Protein AF-A0A1Q7EZU1-F1 (afdb_monomer_lite)

Secondary structure (DSSP, 8-state):
-HHHHHTT--GGG---EEETTT--SS--HHHHHHHHTS---EEE---HHHHHHHHHHT--HHHHTTTSHHHHHHHHHHHHHHS-----------PPPPPPP------

Sequence (107 aa):
MEIAEKLGYGDEKLQLVANRNDSSGGIKASDVEASLGRKIPHTIVSDGRTLVLAVNRGVPFVISHRESQVAKDIFTLAQRLTAGAPEAAATGAKAPARPSGMRLFAR

pLDDT: mean 80.86, std 20.15, range [35.06, 97.75]

Structure (mmCIF, N/CA/C/O backbone):
data_AF-A0A1Q7EZU1-F1
#
_entry.id   AF-A0A1Q7EZU1-F1
#
loop_
_atom_site.group_PDB
_atom_site.id
_atom_site.type_symbol
_atom_site.label_atom_id
_atom_site.label_alt_id
_atom_site.label_comp_id
_atom_site.label_asym_id
_atom_site.label_entity_id
_atom_site.label_seq_id
_atom_site.pdbx_PDB_ins_code
_atom_site.Cartn_x
_atom_site.Cartn_y
_atom_site.Cartn_z
_atom_site.occupancy
_atom_site.B_iso_or_equiv
_atom_site.auth_seq_id
_atom_site.auth_comp_id
_atom_site.auth_asym_id
_atom_site.auth_atom_id
_atom_site.pdbx_PDB_model_num
ATOM 1 N N . MET A 1 1 ? -15.089 8.648 8.552 1.00 78.06 1 MET A N 1
ATOM 2 C CA . MET A 1 1 ? -15.797 7.799 7.566 1.00 78.06 1 MET A CA 1
ATOM 3 C C . MET A 1 1 ? -17.310 8.005 7.663 1.00 78.06 1 MET A C 1
ATOM 5 O O . MET A 1 1 ? -18.079 7.087 7.421 1.00 78.06 1 MET A O 1
ATOM 9 N N . GLU A 1 2 ? -17.750 9.239 7.924 1.00 82.19 2 GLU A N 1
ATOM 10 C CA . GLU A 1 2 ? -19.146 9.550 8.260 1.00 82.19 2 GLU A CA 1
ATOM 11 C C . GLU A 1 2 ? -20.142 9.111 7.175 1.00 82.19 2 GLU A C 1
ATOM 13 O O . GLU A 1 2 ? -21.205 8.583 7.477 1.00 82.19 2 GLU A O 1
ATOM 18 N N . ILE A 1 3 ? -19.786 9.274 5.897 1.00 89.00 3 ILE A N 1
ATOM 19 C CA . ILE A 1 3 ? -20.635 8.826 4.786 1.00 89.00 3 ILE A CA 1
ATOM 20 C C . ILE A 1 3 ? -20.739 7.296 4.757 1.00 89.00 3 ILE A C 1
ATOM 22 O O . ILE A 1 3 ? -21.827 6.768 4.567 1.00 89.00 3 ILE A O 1
ATOM 26 N N . ALA A 1 4 ? -19.636 6.575 4.966 1.00 87.81 4 ALA A N 1
ATOM 27 C CA . ALA A 1 4 ? -19.652 5.114 4.961 1.00 87.81 4 ALA A CA 1
ATOM 28 C C . ALA A 1 4 ? -20.468 4.559 6.145 1.00 87.81 4 ALA A C 1
ATOM 30 O O . ALA A 1 4 ? -21.260 3.639 5.960 1.00 87.81 4 ALA A O 1
ATOM 31 N N . GLU A 1 5 ? -20.364 5.195 7.314 1.00 85.12 5 GLU A N 1
ATOM 32 C CA . GLU A 1 5 ? -21.180 4.895 8.498 1.00 85.12 5 GLU A CA 1
ATOM 33 C C . GLU A 1 5 ? -22.672 5.162 8.224 1.00 85.12 5 GLU A C 1
ATOM 35 O O . GLU A 1 5 ? -23.517 4.309 8.493 1.00 85.12 5 GLU A O 1
ATOM 40 N N . LYS A 1 6 ? -23.008 6.297 7.591 1.00 90.69 6 LYS A N 1
ATOM 41 C CA . LYS A 1 6 ? -24.381 6.626 7.157 1.00 90.69 6 LYS A CA 1
ATOM 42 C C . LYS A 1 6 ? -24.942 5.643 6.129 1.00 90.69 6 LYS A C 1
ATOM 44 O O . LYS A 1 6 ? -26.149 5.426 6.093 1.00 90.69 6 LYS A O 1
ATOM 49 N N . LEU A 1 7 ? -24.082 5.052 5.303 1.00 93.81 7 LEU A N 1
ATOM 50 C CA . LEU A 1 7 ? -24.440 4.005 4.344 1.00 93.81 7 LEU A CA 1
ATOM 51 C C . LEU A 1 7 ? -24.508 2.603 4.982 1.00 93.81 7 LEU A C 1
ATOM 53 O O . LEU A 1 7 ? -24.766 1.631 4.276 1.00 93.81 7 LEU A O 1
ATOM 57 N N . GLY A 1 8 ? -24.297 2.482 6.297 1.00 90.31 8 GLY A N 1
ATOM 58 C CA . GLY A 1 8 ? -24.393 1.216 7.025 1.00 90.31 8 GLY A CA 1
ATOM 59 C C . GLY A 1 8 ? -23.187 0.289 6.843 1.00 90.31 8 GLY A C 1
ATOM 60 O O . GLY A 1 8 ? -23.300 -0.916 7.077 1.00 90.31 8 GLY A O 1
ATOM 61 N N . TYR A 1 9 ? -22.035 0.814 6.415 1.00 90.38 9 TYR A N 1
ATOM 62 C CA . TYR A 1 9 ? -20.785 0.057 6.417 1.00 90.38 9 TYR A CA 1
ATOM 63 C C . TYR A 1 9 ? -20.155 0.126 7.807 1.00 90.38 9 TYR A C 1
ATOM 65 O O . TYR A 1 9 ? -19.667 1.179 8.217 1.00 90.38 9 TYR A O 1
ATOM 73 N N . GLY A 1 10 ? -20.182 -0.998 8.523 1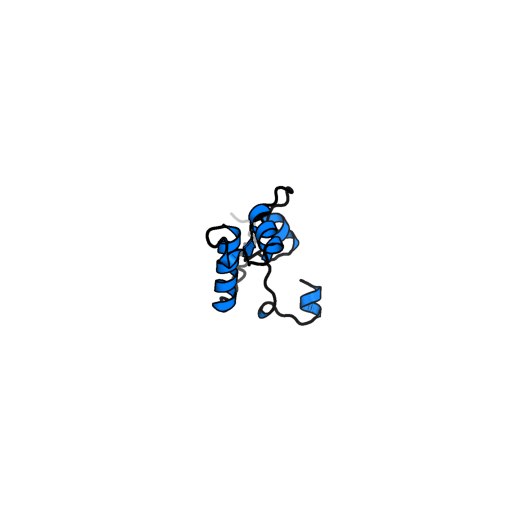.00 83.88 10 GLY A N 1
ATOM 74 C CA . GLY A 1 10 ? -19.466 -1.143 9.782 1.00 83.88 10 GLY A CA 1
ATOM 75 C C . GLY A 1 10 ? -17.952 -1.243 9.579 1.00 83.88 10 GLY A C 1
ATOM 76 O O . GLY A 1 10 ? -17.454 -1.421 8.460 1.00 83.88 10 GLY A O 1
ATOM 77 N N . ASP A 1 11 ? -17.213 -1.116 10.680 1.00 81.75 11 ASP A N 1
ATOM 78 C CA . ASP A 1 11 ? -15.746 -1.131 10.688 1.00 81.75 11 ASP A CA 1
ATOM 79 C C . ASP A 1 11 ? -15.166 -2.462 10.173 1.00 81.75 11 ASP A C 1
ATOM 81 O O . ASP A 1 11 ? -14.045 -2.501 9.674 1.00 81.75 11 ASP A O 1
ATOM 85 N N . GLU A 1 12 ? -15.941 -3.547 10.203 1.00 84.25 12 GLU A N 1
ATOM 86 C CA . GLU A 1 12 ? -15.566 -4.846 9.644 1.00 84.25 12 GLU A CA 1
ATOM 87 C C . GLU A 1 12 ? -15.482 -4.853 8.110 1.00 84.25 12 GLU A C 1
ATOM 89 O O . GLU A 1 12 ? -14.842 -5.728 7.528 1.00 84.25 12 GLU A O 1
ATOM 94 N N . LYS A 1 13 ? -16.113 -3.879 7.442 1.00 86.88 13 LYS A N 1
ATOM 95 C CA . LYS A 1 13 ? -16.121 -3.750 5.975 1.00 86.88 13 LYS A CA 1
ATOM 96 C C . LYS A 1 13 ? -15.138 -2.708 5.458 1.00 86.88 13 LYS A C 1
ATOM 98 O O . LYS A 1 13 ? -14.953 -2.602 4.246 1.00 86.88 13 LYS A O 1
ATOM 103 N N . LEU A 1 14 ? -14.536 -1.919 6.348 1.00 88.00 14 LEU A N 1
ATOM 104 C CA . LEU A 1 14 ? -13.720 -0.768 5.985 1.00 88.00 14 LEU A CA 1
ATOM 105 C C . LEU A 1 14 ? -12.301 -0.916 6.533 1.00 88.00 14 LEU A C 1
ATOM 107 O O . LEU A 1 14 ? -12.072 -1.085 7.725 1.00 88.00 14 LEU A O 1
ATOM 111 N N . GLN A 1 15 ? -11.322 -0.795 5.644 1.00 87.88 15 GLN A N 1
ATOM 112 C CA . GLN A 1 15 ? -9.903 -0.811 5.985 1.00 87.88 15 GLN A CA 1
ATOM 113 C C . GLN A 1 15 ? -9.238 0.415 5.372 1.00 87.88 15 GLN A C 1
ATOM 115 O O . GLN A 1 15 ? -9.362 0.670 4.173 1.00 87.88 15 GLN A O 1
ATOM 120 N N . LEU A 1 16 ? -8.534 1.186 6.200 1.00 90.44 16 LEU A N 1
ATOM 121 C CA . LEU A 1 16 ? -7.806 2.362 5.741 1.00 90.44 16 LEU A CA 1
ATOM 122 C C . LEU A 1 16 ? -6.397 1.963 5.286 1.00 90.44 16 LEU A C 1
ATOM 124 O O . LEU A 1 16 ? -5.648 1.328 6.027 1.00 90.44 16 LEU A O 1
ATOM 128 N N . VAL A 1 17 ? -6.030 2.373 4.072 1.00 93.56 17 VAL A N 1
ATOM 129 C CA . VAL A 1 17 ? -4.701 2.148 3.496 1.00 93.56 17 VAL A CA 1
ATOM 130 C C . VAL A 1 17 ? -4.146 3.484 3.020 1.00 93.56 17 VAL A C 1
ATOM 132 O O . VAL A 1 17 ? -4.734 4.127 2.151 1.00 93.56 17 VAL A O 1
ATOM 135 N N . ALA A 1 18 ? -3.008 3.906 3.569 1.00 92.69 18 ALA A N 1
ATOM 136 C CA . ALA A 1 18 ? -2.294 5.072 3.066 1.00 92.69 18 ALA A CA 1
ATOM 137 C C . ALA A 1 18 ? -1.356 4.654 1.939 1.00 92.69 18 ALA A C 1
ATOM 139 O O . ALA A 1 18 ? -0.275 4.102 2.158 1.00 92.69 18 ALA A O 1
ATOM 140 N N . ASN A 1 19 ? -1.787 4.933 0.717 1.00 93.69 19 ASN A N 1
ATOM 141 C CA . ASN A 1 19 ? -0.936 4.786 -0.447 1.00 93.69 19 ASN A CA 1
ATOM 142 C C . ASN A 1 19 ? 0.095 5.921 -0.498 1.00 93.69 19 ASN A C 1
ATOM 144 O O . ASN A 1 19 ? -0.231 7.069 -0.193 1.00 93.69 19 ASN A O 1
ATOM 148 N N . ARG A 1 20 ? 1.313 5.609 -0.946 1.00 92.62 20 ARG A N 1
ATOM 149 C CA . ARG A 1 20 ? 2.415 6.564 -1.102 1.00 92.62 20 ARG A CA 1
ATOM 150 C C . ARG A 1 20 ? 2.815 7.257 0.209 1.00 92.62 20 ARG A C 1
ATOM 152 O O . ARG A 1 20 ? 2.997 8.473 0.255 1.00 92.62 20 ARG A O 1
ATOM 159 N N . ASN A 1 21 ? 2.921 6.490 1.291 1.00 87.38 21 ASN A N 1
ATOM 160 C CA . ASN A 1 21 ? 3.142 7.021 2.642 1.00 87.38 21 ASN A CA 1
ATOM 161 C C . ASN A 1 21 ? 4.513 7.704 2.841 1.00 87.38 21 ASN A C 1
ATOM 163 O O . ASN A 1 21 ? 4.700 8.477 3.772 1.00 87.38 21 ASN A O 1
ATOM 167 N N . ASP A 1 22 ? 5.471 7.434 1.962 1.00 85.94 22 ASP A N 1
ATOM 168 C CA . ASP A 1 22 ? 6.787 8.078 1.876 1.00 85.94 22 ASP A CA 1
ATOM 169 C C . ASP A 1 22 ? 6.778 9.361 1.021 1.00 85.94 22 ASP A C 1
ATOM 171 O O . ASP A 1 22 ? 7.832 9.906 0.689 1.00 85.94 22 ASP A O 1
ATOM 175 N N . SER A 1 23 ? 5.596 9.855 0.638 1.00 78.44 23 SER A N 1
ATOM 176 C CA . SER A 1 23 ? 5.457 11.094 -0.123 1.00 78.44 23 SER A CA 1
ATOM 177 C C . SER A 1 23 ? 6.131 12.266 0.596 1.00 78.44 23 SER A C 1
ATOM 179 O O . SER A 1 23 ? 5.802 12.603 1.731 1.00 78.44 23 SER A O 1
ATOM 181 N N . SER A 1 24 ? 7.014 12.967 -0.116 1.00 69.31 24 SER A N 1
ATOM 182 C CA . SER A 1 24 ? 7.734 14.153 0.363 1.00 69.31 24 SER A CA 1
ATOM 183 C C . SER A 1 24 ? 6.861 15.405 0.543 1.00 69.31 24 SER A C 1
ATOM 185 O O . SER A 1 24 ? 7.380 16.471 0.858 1.00 69.31 24 SER A O 1
ATOM 187 N N . GLY A 1 25 ? 5.540 15.301 0.363 1.00 74.88 25 GLY A N 1
ATOM 188 C CA . GLY A 1 25 ? 4.588 16.420 0.388 1.00 74.88 25 GLY A CA 1
ATOM 189 C C . GLY A 1 25 ? 4.357 17.082 1.754 1.00 74.88 25 GLY A C 1
ATOM 190 O O . GLY A 1 25 ? 3.401 17.835 1.893 1.00 74.88 25 GLY A O 1
ATOM 191 N N . GLY A 1 26 ? 5.181 16.794 2.765 1.00 78.75 26 GLY A N 1
ATOM 192 C CA . GLY A 1 26 ? 5.171 17.475 4.066 1.00 78.75 26 GLY A CA 1
ATOM 193 C C . GLY A 1 26 ? 4.044 17.081 5.028 1.00 78.75 26 GLY A C 1
ATOM 194 O O . GLY A 1 26 ? 4.062 17.520 6.173 1.00 78.75 26 GLY A O 1
ATOM 195 N N . ILE A 1 27 ? 3.099 16.241 4.604 1.00 86.25 27 ILE A N 1
ATOM 196 C CA . ILE A 1 27 ? 2.009 15.744 5.452 1.00 86.25 27 ILE A CA 1
ATOM 197 C C . ILE A 1 27 ? 2.466 14.460 6.137 1.00 86.25 27 ILE A C 1
ATOM 199 O O . ILE A 1 27 ? 2.784 13.476 5.466 1.00 86.25 27 ILE A O 1
ATOM 203 N N . LYS A 1 28 ? 2.484 14.446 7.472 1.00 87.12 28 LYS A N 1
ATOM 204 C CA . LYS A 1 28 ? 2.828 13.238 8.224 1.00 87.12 28 LYS A CA 1
ATOM 205 C C . LYS A 1 28 ? 1.603 12.345 8.365 1.00 87.12 28 LYS A C 1
ATOM 207 O O . LYS A 1 28 ? 0.484 12.827 8.523 1.00 87.12 28 LYS A O 1
ATOM 212 N N . ALA A 1 29 ? 1.827 11.033 8.416 1.00 86.50 29 ALA A N 1
ATOM 213 C CA . ALA A 1 29 ? 0.765 10.068 8.697 1.00 86.50 29 ALA A CA 1
ATOM 214 C C . ALA A 1 29 ? 0.007 10.404 9.995 1.00 86.50 29 ALA A C 1
ATOM 216 O O . ALA A 1 29 ? -1.213 10.298 10.033 1.00 86.50 29 ALA A O 1
ATOM 217 N N . SER A 1 30 ? 0.706 10.902 11.022 1.00 88.69 30 SER A N 1
ATOM 218 C CA . SER A 1 30 ? 0.102 11.343 12.287 1.00 88.69 30 SER A CA 1
ATOM 219 C C . SER A 1 30 ? -0.945 12.440 12.116 1.00 88.69 30 SER A C 1
ATOM 221 O O . SER A 1 30 ? -1.945 12.444 12.829 1.00 88.69 30 SER A O 1
ATOM 223 N N . ASP A 1 31 ? -0.725 13.359 11.179 1.00 90.00 31 ASP A N 1
ATOM 224 C CA . ASP A 1 31 ? -1.609 14.504 10.961 1.00 90.00 31 ASP A CA 1
ATOM 225 C C . ASP A 1 31 ? -2.896 14.035 10.269 1.00 90.00 31 ASP A C 1
ATOM 227 O O . ASP A 1 31 ? -3.999 14.456 10.620 1.00 90.00 31 ASP A O 1
ATOM 231 N N . VAL A 1 32 ? -2.758 13.077 9.346 1.00 89.88 32 VAL A N 1
ATOM 232 C CA . VAL A 1 32 ? -3.886 12.403 8.691 1.00 89.88 32 VAL A CA 1
ATOM 233 C C . VAL A 1 32 ? -4.684 11.576 9.701 1.00 89.88 32 VAL A C 1
ATOM 235 O O . VAL A 1 32 ? -5.908 11.681 9.740 1.00 89.88 32 VAL A O 1
ATOM 238 N N . GLU A 1 33 ? -4.014 10.795 10.552 1.00 91.25 33 GLU A N 1
ATOM 239 C CA . GLU A 1 33 ? -4.669 10.011 11.607 1.00 91.25 33 GLU A CA 1
ATOM 240 C C . GLU A 1 33 ? -5.440 10.896 12.592 1.00 91.25 33 GLU A C 1
ATOM 242 O O . GLU A 1 33 ? -6.578 10.582 12.941 1.00 91.25 33 GLU A O 1
ATOM 247 N N . ALA A 1 34 ? -4.846 12.016 13.018 1.00 91.06 34 ALA A N 1
ATOM 248 C CA . ALA A 1 34 ? -5.493 12.980 13.903 1.00 91.06 34 ALA A CA 1
ATOM 249 C C . ALA A 1 34 ? -6.729 13.614 13.249 1.00 91.06 34 ALA A C 1
ATOM 251 O O . ALA A 1 34 ? -7.770 13.726 13.892 1.00 91.06 34 ALA A O 1
ATOM 252 N N . SER A 1 35 ? -6.640 13.976 11.965 1.00 90.12 35 SER A N 1
ATOM 253 C CA . SER A 1 35 ? -7.766 14.550 11.224 1.00 90.12 35 SER A CA 1
ATOM 254 C C . SER A 1 35 ? -8.895 13.543 10.984 1.00 90.12 35 SER A C 1
ATOM 256 O O . SER A 1 35 ? -10.064 13.923 11.013 1.00 90.12 35 SER A O 1
ATOM 258 N N . LEU A 1 36 ? -8.568 12.267 10.760 1.00 87.81 36 LEU A N 1
ATOM 259 C CA . LEU A 1 36 ? -9.550 11.198 10.552 1.00 87.81 36 LEU A CA 1
ATOM 260 C C . LEU A 1 36 ? -10.098 10.609 11.861 1.00 87.81 36 LEU A C 1
ATOM 262 O O . LEU A 1 36 ? -11.098 9.892 11.821 1.00 87.81 36 LEU A O 1
ATOM 266 N N . GLY A 1 37 ? -9.438 10.865 12.995 1.00 88.06 37 GLY A N 1
ATOM 267 C CA . GLY A 1 37 ? -9.758 10.264 14.292 1.00 88.06 37 GLY A CA 1
ATOM 268 C C . GLY A 1 37 ? -9.538 8.748 14.342 1.00 88.06 37 GLY A C 1
ATOM 269 O O . GLY A 1 37 ? -10.091 8.073 15.207 1.00 88.06 37 GLY A O 1
ATOM 270 N N . ARG A 1 38 ? -8.771 8.188 13.398 1.00 86.00 38 ARG A N 1
ATOM 271 C CA . ARG A 1 38 ? -8.543 6.744 13.240 1.00 86.00 38 ARG A CA 1
ATOM 272 C C . ARG A 1 38 ? -7.103 6.481 12.818 1.00 86.00 38 ARG A C 1
ATOM 274 O O . ARG A 1 38 ? -6.485 7.302 12.145 1.00 86.00 38 ARG A O 1
ATOM 281 N N . LYS A 1 39 ? -6.574 5.320 13.207 1.00 89.62 39 LYS A N 1
ATOM 282 C CA . LYS A 1 39 ? -5.236 4.876 12.801 1.00 89.62 39 LYS A CA 1
ATOM 283 C C . LYS A 1 39 ? -5.221 4.412 11.353 1.00 89.62 39 LYS A C 1
ATOM 285 O O . LYS A 1 39 ? -6.228 3.923 10.846 1.00 89.62 39 LYS A O 1
ATOM 290 N N . ILE A 1 40 ? -4.066 4.543 10.711 1.00 90.75 40 ILE A N 1
ATOM 291 C CA . ILE A 1 40 ? -3.798 3.982 9.391 1.00 90.75 40 ILE A CA 1
ATOM 292 C C . ILE A 1 40 ? -3.115 2.625 9.616 1.00 90.75 40 ILE A C 1
ATOM 294 O O . ILE A 1 40 ? -1.912 2.579 9.874 1.00 90.75 40 ILE A O 1
ATOM 298 N N . PRO A 1 41 ? -3.848 1.499 9.556 1.00 88.25 41 PRO A N 1
ATOM 299 C CA . PRO A 1 41 ? -3.270 0.189 9.834 1.00 88.25 41 PRO A CA 1
ATOM 300 C C . PRO A 1 41 ? -2.265 -0.250 8.764 1.00 88.25 41 PRO A C 1
ATOM 302 O O . PRO A 1 41 ? -1.369 -1.039 9.068 1.00 88.25 41 PRO A O 1
ATOM 305 N N . HIS A 1 42 ? -2.386 0.250 7.529 1.00 92.06 42 HIS A N 1
ATOM 306 C CA . HIS A 1 42 ? -1.529 -0.147 6.414 1.00 92.06 42 HIS A CA 1
ATOM 307 C C . HIS A 1 42 ? -1.018 1.050 5.632 1.00 92.06 42 HIS A C 1
ATOM 309 O O . HIS A 1 42 ? -1.770 1.959 5.281 1.00 92.06 42 HIS A O 1
ATOM 315 N N . THR A 1 43 ? 0.258 0.989 5.290 1.00 93.94 43 THR A N 1
ATOM 316 C CA . THR A 1 43 ? 0.936 1.963 4.449 1.00 93.94 43 THR A CA 1
ATOM 317 C C . THR A 1 43 ? 1.570 1.238 3.269 1.00 93.94 43 THR A C 1
ATOM 319 O O . THR A 1 43 ? 1.966 0.079 3.381 1.00 93.94 43 THR A O 1
ATOM 322 N N . ILE A 1 44 ? 1.624 1.909 2.123 1.00 95.69 44 ILE A N 1
ATOM 323 C CA . ILE A 1 44 ? 2.292 1.423 0.914 1.00 95.69 44 ILE A CA 1
ATOM 324 C C . ILE A 1 44 ? 3.257 2.516 0.461 1.00 95.69 44 ILE A C 1
ATOM 326 O O . ILE A 1 44 ? 2.868 3.685 0.396 1.00 95.69 44 ILE A O 1
ATOM 330 N N . VAL A 1 45 ? 4.505 2.161 0.162 1.00 94.75 45 VAL A N 1
ATOM 331 C CA . VAL A 1 45 ? 5.497 3.116 -0.357 1.00 94.75 45 VAL A CA 1
ATOM 332 C C . VAL A 1 45 ? 5.289 3.441 -1.837 1.00 94.75 45 VAL A C 1
ATOM 334 O O . VAL A 1 45 ? 4.666 2.699 -2.598 1.00 94.75 45 VAL A O 1
ATOM 337 N N . SER A 1 46 ? 5.863 4.556 -2.272 1.00 93.31 46 SER A N 1
ATOM 338 C CA . SER A 1 46 ? 5.961 4.946 -3.668 1.00 93.31 46 SER A CA 1
ATOM 339 C C . SER A 1 46 ? 7.113 4.212 -4.355 1.00 93.31 46 SER A C 1
ATOM 341 O O . SER A 1 46 ? 8.267 4.364 -3.978 1.00 93.31 46 SER A O 1
ATOM 343 N N . ASP A 1 47 ? 6.844 3.523 -5.463 1.00 94.38 47 ASP A N 1
ATOM 344 C CA . ASP A 1 47 ? 7.901 3.044 -6.367 1.00 94.38 47 ASP A CA 1
ATOM 345 C C . ASP A 1 47 ? 7.494 3.270 -7.826 1.00 94.38 47 ASP A C 1
ATOM 347 O O . ASP A 1 47 ? 7.066 2.367 -8.547 1.00 94.38 47 ASP A O 1
ATOM 351 N N . GLY A 1 48 ? 7.589 4.527 -8.266 1.00 94.06 48 GLY A N 1
ATOM 352 C CA . GLY A 1 48 ? 7.121 4.928 -9.594 1.00 94.06 48 GLY A CA 1
ATOM 353 C C . GLY A 1 48 ? 7.800 4.152 -10.723 1.00 94.06 48 GLY A C 1
ATOM 354 O O . GLY A 1 48 ? 7.144 3.786 -11.693 1.00 94.06 48 GLY A O 1
ATOM 355 N N . ARG A 1 49 ? 9.091 3.835 -10.584 1.00 94.88 49 ARG A N 1
ATOM 356 C CA . ARG A 1 49 ? 9.845 3.114 -11.616 1.00 94.88 49 ARG A CA 1
ATOM 357 C C . ARG A 1 49 ? 9.316 1.694 -11.793 1.00 94.88 49 ARG A C 1
ATOM 359 O O . ARG A 1 49 ? 9.013 1.299 -12.917 1.00 94.88 49 ARG A O 1
ATOM 366 N N . THR A 1 50 ? 9.194 0.944 -10.699 1.00 95.81 50 THR A N 1
ATOM 367 C CA . THR A 1 50 ? 8.704 -0.439 -10.733 1.00 95.81 50 THR A CA 1
ATOM 368 C C . THR A 1 50 ? 7.246 -0.497 -11.187 1.00 95.81 50 THR A C 1
ATOM 370 O O . THR A 1 50 ? 6.900 -1.316 -12.040 1.00 95.81 50 THR A O 1
ATOM 373 N N . LEU A 1 51 ? 6.394 0.396 -10.667 1.00 95.50 51 LEU A N 1
ATOM 374 C CA . LEU A 1 51 ? 4.961 0.403 -10.972 1.00 95.50 51 LEU A CA 1
ATOM 375 C C . LEU A 1 51 ? 4.690 0.756 -12.438 1.00 95.50 51 LEU A C 1
ATOM 377 O O . LEU A 1 51 ? 3.937 0.046 -13.101 1.00 95.50 51 LEU A O 1
ATOM 381 N N . VAL A 1 52 ? 5.329 1.805 -12.968 1.00 96.94 52 VAL A N 1
ATOM 382 C CA . VAL A 1 52 ? 5.161 2.212 -14.375 1.00 96.94 52 VAL A CA 1
ATOM 383 C C . VAL A 1 52 ? 5.638 1.112 -15.319 1.00 96.94 52 VAL A C 1
ATOM 385 O O . VAL A 1 52 ? 4.967 0.793 -16.299 1.00 96.94 52 VAL A O 1
ATOM 388 N N . LEU A 1 53 ? 6.774 0.485 -15.013 1.00 96.75 53 LEU A N 1
ATOM 389 C CA . LEU A 1 53 ? 7.309 -0.607 -15.817 1.00 96.75 53 LEU A CA 1
ATOM 390 C C . LEU A 1 53 ? 6.377 -1.831 -15.824 1.00 96.75 53 LEU A C 1
ATOM 392 O O . LEU A 1 53 ? 6.159 -2.418 -16.883 1.00 96.75 53 LEU A O 1
ATOM 396 N N . ALA A 1 54 ? 5.813 -2.197 -14.670 1.00 97.56 54 ALA A N 1
ATOM 397 C CA . ALA A 1 54 ? 4.853 -3.293 -14.550 1.00 97.56 54 ALA A CA 1
ATOM 398 C C . ALA A 1 54 ? 3.579 -3.038 -15.370 1.00 97.56 54 ALA A C 1
ATOM 400 O O . ALA A 1 54 ? 3.150 -3.917 -16.121 1.00 97.56 54 ALA A O 1
ATOM 401 N N . VAL A 1 55 ? 3.023 -1.822 -15.286 1.00 96.94 55 VAL A N 1
ATOM 402 C CA . VAL A 1 55 ? 1.852 -1.402 -16.074 1.00 96.94 55 VAL A CA 1
ATOM 403 C C . VAL A 1 55 ? 2.151 -1.471 -17.571 1.00 96.94 55 VAL A C 1
ATOM 405 O O . VAL A 1 55 ? 1.417 -2.120 -18.310 1.00 96.94 55 VAL A O 1
ATOM 408 N N . ASN A 1 56 ? 3.266 -0.887 -18.017 1.00 97.75 56 ASN A N 1
ATOM 409 C CA . ASN A 1 56 ? 3.611 -0.822 -19.440 1.00 97.75 56 ASN A CA 1
ATOM 410 C C . ASN A 1 56 ? 3.937 -2.191 -20.057 1.00 97.75 56 ASN A C 1
ATOM 412 O O . ASN A 1 56 ? 3.808 -2.366 -21.265 1.00 97.75 56 ASN A O 1
ATOM 416 N N . ARG A 1 57 ? 4.378 -3.161 -19.248 1.00 96.56 57 ARG A N 1
ATOM 417 C CA . ARG A 1 57 ? 4.681 -4.529 -19.700 1.00 96.56 57 ARG A CA 1
ATOM 418 C C . ARG A 1 57 ? 3.510 -5.497 -19.548 1.00 96.56 57 ARG A C 1
ATOM 420 O O . ARG A 1 57 ? 3.609 -6.621 -20.027 1.00 96.56 57 ARG A O 1
ATOM 427 N N . GLY A 1 58 ? 2.444 -5.101 -18.853 1.00 97.75 58 GLY A N 1
ATOM 428 C CA . GLY A 1 58 ? 1.317 -5.983 -18.545 1.00 97.75 58 GLY A CA 1
ATOM 429 C C . GLY A 1 58 ? 1.659 -7.115 -17.568 1.00 97.75 58 GLY A C 1
ATOM 430 O O . GLY A 1 58 ? 0.942 -8.110 -17.516 1.00 97.75 58 GLY A O 1
ATOM 431 N N . VAL A 1 59 ? 2.743 -6.988 -16.793 1.00 97.75 59 VAL A N 1
ATOM 432 C CA . VAL A 1 59 ? 3.154 -7.995 -15.801 1.00 97.75 59 VAL A CA 1
ATOM 433 C C . VAL A 1 59 ? 3.127 -7.369 -14.406 1.00 97.75 59 VAL A C 1
ATOM 435 O O . VAL A 1 59 ? 3.935 -6.476 -14.141 1.00 97.75 59 VAL A O 1
ATOM 438 N N . PRO A 1 60 ? 2.266 -7.838 -13.481 1.00 97.62 60 PRO A N 1
ATOM 439 C CA . PRO A 1 60 ? 2.179 -7.297 -12.126 1.00 97.62 60 PRO A CA 1
ATOM 440 C C . PRO A 1 60 ? 3.534 -7.241 -11.404 1.00 97.62 60 PRO A C 1
ATOM 442 O O . PRO A 1 60 ? 4.328 -8.185 -11.456 1.00 97.62 60 PRO A O 1
ATOM 445 N N . PHE A 1 61 ? 3.798 -6.150 -10.678 1.00 97.19 61 PHE A N 1
ATOM 446 C CA . PHE A 1 61 ? 5.070 -5.959 -9.968 1.00 97.19 61 PHE A CA 1
ATOM 447 C C . PHE A 1 61 ? 5.282 -6.953 -8.821 1.00 97.19 61 PHE A C 1
ATOM 449 O O . PHE A 1 61 ? 6.418 -7.291 -8.514 1.00 97.19 61 PHE A O 1
ATOM 456 N N . VAL A 1 62 ? 4.213 -7.489 -8.229 1.00 97.50 62 VAL A N 1
ATOM 457 C CA . VAL A 1 62 ? 4.311 -8.560 -7.220 1.00 97.50 62 VAL A CA 1
ATOM 458 C C . VAL A 1 62 ? 4.880 -9.866 -7.790 1.00 97.50 62 VAL A C 1
ATOM 460 O O . VAL A 1 62 ? 5.427 -10.669 -7.038 1.00 97.50 62 VAL A O 1
ATOM 463 N N . ILE A 1 63 ? 4.783 -10.060 -9.113 1.00 97.44 63 ILE A N 1
ATOM 464 C CA . ILE A 1 63 ? 5.363 -11.197 -9.841 1.00 97.44 63 ILE A CA 1
ATOM 465 C C . ILE A 1 63 ? 6.761 -10.829 -10.349 1.00 97.44 63 ILE A C 1
ATOM 467 O O . ILE A 1 63 ? 7.723 -11.546 -10.093 1.00 97.44 63 ILE A O 1
ATOM 471 N N . SER A 1 64 ? 6.888 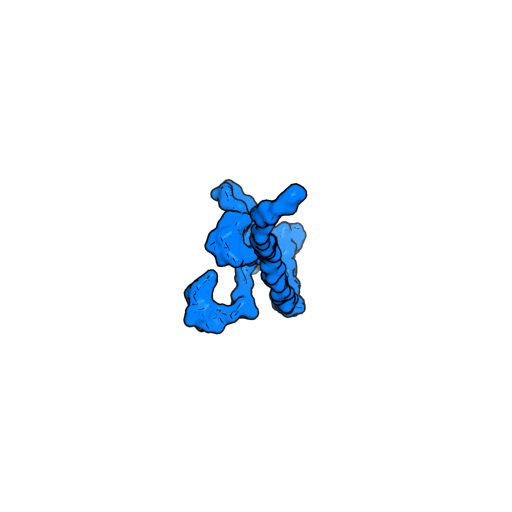-9.701 -11.056 1.00 96.81 64 SER A N 1
ATOM 472 C CA . SER A 1 64 ? 8.134 -9.316 -11.737 1.00 96.81 64 SER A CA 1
ATOM 473 C C . SER A 1 64 ? 9.201 -8.695 -10.825 1.00 96.81 64 SER A C 1
ATOM 475 O O . SER A 1 64 ? 10.383 -8.765 -11.145 1.00 96.81 64 SER A O 1
ATOM 477 N N . HIS A 1 65 ? 8.806 -8.087 -9.704 1.00 97.06 65 HIS A N 1
ATOM 478 C CA . HIS A 1 65 ? 9.666 -7.327 -8.785 1.00 97.06 65 HIS A CA 1
ATOM 479 C C . HIS A 1 65 ? 9.336 -7.664 -7.325 1.00 97.06 65 HIS A C 1
ATOM 481 O O . HIS A 1 65 ? 9.152 -6.779 -6.486 1.00 97.06 65 HIS A O 1
ATOM 487 N N . ARG A 1 66 ? 9.259 -8.961 -7.015 1.00 97.00 66 ARG A N 1
ATOM 488 C CA . ARG A 1 66 ? 8.846 -9.481 -5.702 1.00 97.00 66 ARG A CA 1
ATOM 489 C C . ARG A 1 66 ? 9.650 -8.925 -4.517 1.00 97.00 66 ARG A C 1
ATOM 491 O O . ARG A 1 66 ? 9.105 -8.767 -3.431 1.00 97.00 66 ARG A O 1
ATOM 498 N N . GLU A 1 67 ? 10.921 -8.596 -4.740 1.00 96.69 67 GLU A N 1
ATOM 499 C CA . GLU A 1 67 ? 11.818 -8.063 -3.708 1.00 96.69 67 GLU A CA 1
ATOM 500 C C . GLU A 1 67 ? 11.672 -6.558 -3.443 1.00 96.69 67 GLU A C 1
ATOM 502 O O . GLU A 1 67 ? 12.223 -6.059 -2.456 1.00 96.69 67 GLU A O 1
ATOM 507 N N . SER A 1 68 ? 10.932 -5.836 -4.291 1.00 97.00 68 SER A N 1
ATOM 508 C CA . SER A 1 68 ? 10.651 -4.411 -4.089 1.00 97.00 68 SER A CA 1
ATOM 509 C C . SER A 1 68 ? 9.870 -4.172 -2.794 1.00 97.00 68 SER A C 1
ATOM 511 O O . SER A 1 68 ? 9.055 -5.000 -2.376 1.00 97.00 68 SER A O 1
ATOM 513 N N . GLN A 1 69 ? 10.090 -3.017 -2.162 1.00 96.81 69 GLN A N 1
ATOM 514 C CA . GLN A 1 69 ? 9.371 -2.663 -0.937 1.00 96.81 69 GLN A CA 1
ATOM 515 C C . GLN A 1 69 ? 7.859 -2.586 -1.183 1.00 96.81 69 GLN A C 1
ATOM 517 O O . GLN A 1 69 ? 7.086 -3.158 -0.425 1.00 96.81 69 GLN A O 1
ATOM 522 N N . VAL A 1 70 ? 7.440 -1.992 -2.302 1.00 96.69 70 VAL A N 1
ATOM 523 C CA . VAL A 1 70 ? 6.023 -1.923 -2.677 1.00 96.69 70 VAL A CA 1
ATOM 524 C C . VAL A 1 70 ? 5.386 -3.311 -2.840 1.00 96.69 70 VAL A C 1
ATOM 526 O O . VAL A 1 70 ? 4.239 -3.502 -2.452 1.00 96.69 70 VAL A O 1
ATOM 529 N N . ALA A 1 71 ? 6.112 -4.321 -3.343 1.00 97.62 71 ALA A N 1
ATOM 530 C CA . ALA A 1 71 ? 5.602 -5.695 -3.396 1.00 97.62 71 ALA A CA 1
ATOM 531 C C . ALA A 1 71 ? 5.438 -6.292 -1.991 1.00 97.62 71 ALA A C 1
ATOM 533 O O . ALA A 1 71 ? 4.415 -6.913 -1.699 1.00 97.62 71 ALA A O 1
ATOM 534 N N . LYS A 1 72 ? 6.417 -6.070 -1.108 1.00 97.31 72 LYS A N 1
ATOM 535 C CA . LYS A 1 72 ? 6.382 -6.511 0.296 1.00 97.31 72 LYS A CA 1
ATOM 536 C C . LYS A 1 72 ? 5.222 -5.874 1.068 1.00 97.31 72 LYS A C 1
ATOM 538 O O . LYS A 1 72 ? 4.544 -6.576 1.823 1.00 97.31 72 LYS A O 1
ATOM 543 N N . ASP A 1 73 ? 4.936 -4.597 0.827 1.00 96.88 73 ASP A N 1
ATOM 544 C CA . ASP A 1 73 ? 3.798 -3.890 1.423 1.00 96.88 73 ASP A CA 1
ATOM 545 C C . ASP A 1 73 ? 2.464 -4.523 0.992 1.00 96.88 73 ASP A C 1
ATOM 547 O O . ASP A 1 73 ? 1.603 -4.788 1.833 1.00 96.88 73 ASP A O 1
ATOM 551 N N . ILE A 1 74 ? 2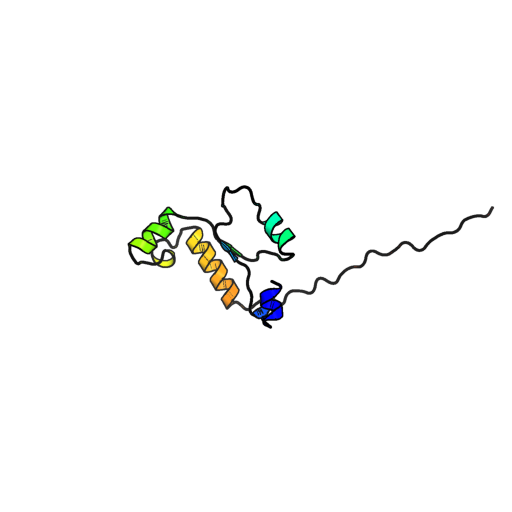.316 -4.864 -0.297 1.00 96.69 74 ILE A N 1
ATOM 552 C CA . ILE A 1 74 ? 1.125 -5.563 -0.808 1.00 96.69 74 ILE A CA 1
ATOM 553 C C . ILE A 1 74 ? 0.962 -6.950 -0.179 1.00 96.69 74 ILE A C 1
ATOM 555 O O . ILE A 1 74 ? -0.144 -7.297 0.234 1.00 96.69 74 ILE A O 1
ATOM 559 N N . PHE A 1 75 ? 2.033 -7.742 -0.058 1.00 96.69 75 PHE A N 1
ATOM 560 C CA . PHE A 1 75 ? 1.945 -9.045 0.614 1.00 96.69 75 PHE A CA 1
ATOM 561 C C . PHE A 1 75 ? 1.562 -8.904 2.090 1.00 96.69 75 PHE A C 1
ATOM 563 O O . PHE A 1 75 ? 0.760 -9.691 2.587 1.00 96.69 75 PHE A O 1
ATOM 570 N N . THR A 1 76 ? 2.088 -7.890 2.778 1.00 94.94 76 THR A N 1
ATOM 571 C CA . THR A 1 76 ? 1.745 -7.606 4.178 1.00 94.94 76 THR A CA 1
ATOM 572 C C . THR A 1 76 ? 0.274 -7.216 4.325 1.00 94.94 76 THR A C 1
ATOM 574 O O . THR A 1 76 ? -0.407 -7.697 5.233 1.00 94.94 76 THR A O 1
ATOM 577 N N . LEU A 1 77 ? -0.241 -6.377 3.420 1.00 94.56 77 LEU A N 1
ATOM 578 C CA . LEU A 1 77 ? -1.658 -6.021 3.366 1.00 94.56 77 LEU A CA 1
ATOM 579 C C . LEU A 1 77 ? -2.528 -7.262 3.127 1.00 94.56 77 LEU A C 1
ATOM 581 O O . LEU A 1 77 ? -3.461 -7.507 3.888 1.00 94.56 77 LEU A O 1
ATOM 585 N N . ALA A 1 78 ? -2.191 -8.075 2.123 1.00 94.56 78 ALA A N 1
ATOM 586 C CA . ALA A 1 78 ? -2.929 -9.290 1.794 1.00 94.56 78 ALA A CA 1
ATOM 587 C C . ALA A 1 78 ? -2.984 -10.269 2.975 1.00 94.56 78 ALA A C 1
ATOM 589 O O . ALA A 1 78 ? -4.065 -10.734 3.324 1.00 94.56 78 ALA A O 1
ATOM 590 N N . GLN A 1 79 ? -1.850 -10.517 3.641 1.00 93.19 79 GLN A N 1
ATOM 591 C CA . GLN A 1 79 ? -1.793 -11.389 4.818 1.00 93.19 79 GLN A CA 1
ATOM 592 C C . GLN A 1 79 ? -2.756 -10.930 5.912 1.00 93.19 79 GLN A C 1
ATOM 594 O O . GLN A 1 79 ? -3.517 -11.742 6.432 1.00 93.19 79 GLN A O 1
ATOM 599 N N . ARG A 1 80 ? -2.771 -9.631 6.230 1.00 88.81 80 ARG A N 1
ATOM 600 C CA . ARG A 1 80 ? -3.650 -9.084 7.272 1.00 88.81 80 ARG A CA 1
ATOM 601 C C . ARG A 1 80 ? -5.130 -9.139 6.891 1.00 88.81 80 ARG A C 1
ATOM 603 O O . ARG A 1 80 ? -5.950 -9.411 7.757 1.00 88.81 80 ARG A O 1
ATOM 610 N N . LEU A 1 81 ? -5.465 -8.954 5.614 1.00 88.62 81 LEU A N 1
ATOM 611 C CA . LEU A 1 81 ? -6.838 -9.124 5.128 1.00 88.62 81 LEU A CA 1
ATOM 612 C C . LEU A 1 81 ? -7.298 -10.587 5.215 1.00 88.62 81 LEU A C 1
ATOM 614 O O . LEU A 1 81 ? -8.457 -10.850 5.520 1.00 88.62 81 LEU A O 1
ATOM 618 N N . THR A 1 82 ? -6.397 -11.544 4.975 1.00 89.19 82 THR A N 1
ATOM 619 C CA . THR A 1 82 ? -6.721 -12.981 5.019 1.00 89.19 82 THR A CA 1
ATOM 620 C C . THR A 1 82 ? -6.662 -13.598 6.414 1.00 89.19 82 THR A C 1
ATOM 622 O O . THR A 1 82 ? -7.307 -14.614 6.648 1.00 89.19 82 THR A O 1
ATOM 625 N N . ALA A 1 83 ? -5.912 -13.004 7.347 1.00 79.62 83 ALA A N 1
ATOM 626 C CA . ALA A 1 83 ? -5.749 -13.517 8.708 1.00 79.62 83 ALA A CA 1
ATOM 627 C C . ALA A 1 83 ? -6.993 -13.315 9.599 1.00 79.62 83 ALA A C 1
ATOM 629 O O . ALA A 1 83 ? -7.010 -13.797 10.729 1.00 79.62 83 ALA A O 1
ATOM 630 N N . GLY A 1 84 ? -8.030 -12.633 9.097 1.00 64.38 84 GLY A N 1
ATOM 631 C CA . GLY A 1 84 ? -9.166 -12.180 9.897 1.00 64.38 84 GLY A CA 1
ATOM 632 C C . GLY A 1 84 ? -8.795 -10.955 10.736 1.00 64.38 84 GLY A C 1
ATOM 633 O O . GLY A 1 84 ? -7.649 -10.785 11.152 1.00 64.38 84 GLY A O 1
ATOM 634 N N . ALA A 1 85 ? -9.757 -10.057 10.955 1.00 55.72 85 ALA A N 1
ATOM 635 C CA . ALA A 1 85 ? -9.524 -8.881 11.784 1.00 55.72 85 ALA A CA 1
ATOM 636 C C . ALA A 1 85 ? -9.165 -9.327 13.216 1.00 55.72 85 ALA A C 1
ATOM 638 O O . ALA A 1 85 ? -9.935 -10.089 13.806 1.00 55.72 85 ALA A O 1
ATOM 639 N N . PRO A 1 86 ? -8.046 -8.865 13.808 1.00 49.47 86 PRO A N 1
ATOM 640 C CA . PRO A 1 86 ? -7.910 -8.942 15.249 1.00 49.47 86 PRO A CA 1
ATOM 641 C C . PRO A 1 86 ? -9.043 -8.104 15.838 1.00 49.47 86 PRO A C 1
ATOM 643 O O . PRO A 1 86 ? -9.185 -6.926 15.504 1.00 49.47 86 PRO A O 1
ATOM 646 N N . GLU A 1 87 ? -9.868 -8.744 16.663 1.00 41.97 87 GLU A N 1
ATOM 647 C CA . GLU A 1 87 ? -10.884 -8.104 17.487 1.00 41.97 87 GLU A CA 1
ATOM 648 C C . GLU A 1 87 ? -10.248 -6.874 18.134 1.00 41.97 87 GLU A C 1
ATOM 650 O O . GLU A 1 87 ? -9.280 -6.982 18.893 1.00 41.97 87 GLU A O 1
ATOM 655 N N . ALA A 1 88 ? -10.707 -5.690 17.725 1.00 41.31 88 ALA A N 1
ATOM 656 C CA . ALA A 1 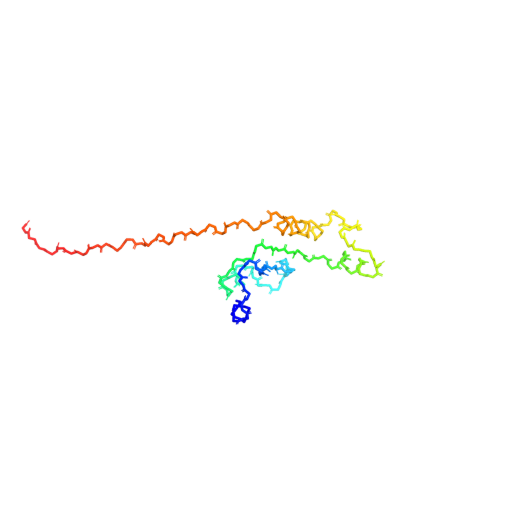88 ? -10.214 -4.436 18.251 1.00 41.31 88 ALA A CA 1
ATOM 657 C C . ALA A 1 88 ? -10.479 -4.451 19.755 1.00 41.31 88 ALA A C 1
ATOM 659 O O . ALA A 1 88 ? -11.610 -4.258 20.197 1.00 41.31 88 ALA A O 1
ATOM 660 N N . ALA A 1 89 ? -9.432 -4.732 20.531 1.00 35.06 89 ALA A N 1
ATOM 661 C CA . ALA A 1 89 ? -9.464 -4.659 21.973 1.00 35.06 89 ALA A CA 1
ATOM 662 C C . ALA A 1 89 ? -10.010 -3.281 22.347 1.00 35.06 89 ALA A C 1
ATOM 664 O O . ALA A 1 89 ? -9.358 -2.258 22.120 1.00 35.06 89 ALA A O 1
ATOM 665 N N . ALA A 1 90 ? -11.226 -3.272 22.889 1.00 38.09 90 ALA A N 1
ATOM 666 C CA . ALA A 1 90 ? -11.811 -2.124 23.541 1.00 38.09 90 ALA A CA 1
ATOM 667 C C . ALA A 1 90 ? -10.848 -1.703 24.655 1.00 38.09 90 ALA A C 1
ATOM 669 O O . ALA A 1 90 ? -10.820 -2.280 25.743 1.00 38.09 90 ALA A O 1
ATOM 670 N N . THR A 1 91 ? -10.001 -0.716 24.374 1.00 36.28 91 THR A N 1
ATOM 671 C CA . THR A 1 91 ? -9.214 -0.046 25.396 1.00 36.28 91 THR A CA 1
ATOM 672 C C . THR A 1 91 ? -10.200 0.734 26.247 1.00 36.28 91 THR A C 1
ATOM 674 O O . THR A 1 91 ? -10.649 1.826 25.905 1.00 36.28 91 THR A O 1
ATOM 677 N N . GLY A 1 92 ? -10.593 0.103 27.355 1.00 35.78 92 GLY A N 1
ATOM 678 C CA . GLY A 1 92 ? -11.409 0.706 28.390 1.00 35.78 92 GLY A CA 1
ATOM 679 C C . GLY A 1 92 ? -10.860 2.083 28.737 1.00 35.78 92 GLY A C 1
ATOM 680 O O . GLY A 1 92 ? -9.690 2.239 29.096 1.00 35.78 92 GLY A O 1
ATOM 681 N N . ALA A 1 93 ? -11.721 3.088 28.613 1.00 39.75 93 ALA A N 1
ATOM 682 C CA . ALA A 1 93 ? -11.469 4.421 29.111 1.00 39.75 93 ALA A CA 1
ATOM 683 C C . ALA A 1 93 ? -11.200 4.332 30.619 1.00 39.75 93 ALA A C 1
ATOM 685 O O . ALA A 1 93 ? -12.121 4.250 31.433 1.00 39.75 93 ALA A O 1
ATOM 686 N N . LYS A 1 94 ? -9.924 4.343 31.014 1.00 39.81 94 LYS A N 1
ATOM 687 C CA . LYS A 1 94 ? -9.54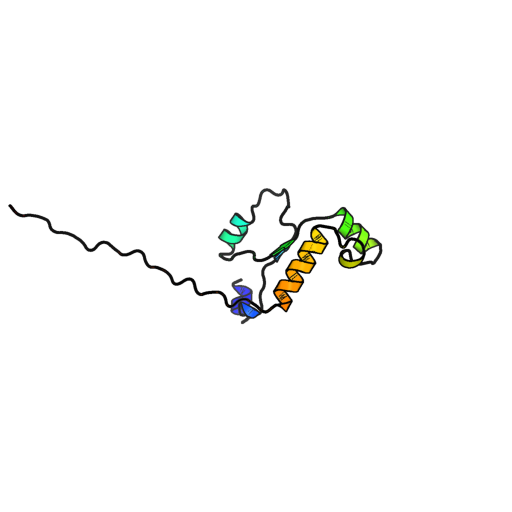9 4.601 32.401 1.00 39.81 94 LYS A CA 1
ATOM 688 C C . LYS A 1 94 ? -9.811 6.083 32.657 1.00 39.81 94 LYS A C 1
ATOM 690 O O . LYS A 1 94 ? -8.987 6.934 32.334 1.00 39.81 94 LYS A O 1
ATOM 695 N N . ALA A 1 95 ? -10.994 6.380 33.189 1.00 42.69 95 ALA A N 1
ATOM 696 C CA . ALA A 1 95 ? -11.353 7.709 33.657 1.00 42.69 95 ALA A CA 1
ATOM 697 C C . ALA A 1 95 ? -10.306 8.192 34.683 1.00 42.69 95 ALA A C 1
ATOM 699 O O . ALA A 1 95 ? -10.001 7.452 35.625 1.00 42.69 95 ALA A O 1
ATOM 700 N N . PRO A 1 96 ? -9.734 9.401 34.541 1.00 44.72 96 PRO A N 1
ATOM 701 C CA . PRO A 1 96 ? -8.890 9.953 35.587 1.00 44.72 96 PRO A CA 1
ATOM 702 C C . PRO A 1 96 ? -9.760 10.273 36.808 1.00 44.72 96 PRO A C 1
ATOM 704 O O . PRO A 1 96 ? -10.759 10.990 36.721 1.00 44.72 96 PRO A O 1
ATOM 707 N N . ALA A 1 97 ? -9.380 9.697 37.948 1.00 50.00 97 ALA A N 1
ATOM 708 C CA . ALA A 1 97 ? -9.994 9.942 39.243 1.00 50.00 97 ALA A CA 1
ATOM 709 C C . ALA A 1 97 ? -9.968 11.445 39.564 1.00 50.00 97 ALA A C 1
ATOM 711 O O . ALA A 1 97 ? -8.905 12.061 39.632 1.00 50.00 97 ALA A O 1
ATOM 712 N N . ARG A 1 98 ? -11.150 12.036 39.765 1.00 44.41 98 ARG A N 1
ATOM 713 C CA . ARG A 1 98 ? -11.286 13.380 40.339 1.00 44.41 98 ARG A CA 1
ATOM 714 C C . ARG A 1 98 ? -10.833 13.325 41.803 1.00 44.41 98 ARG A C 1
ATOM 716 O O . ARG A 1 98 ? -11.395 12.519 42.544 1.00 44.41 98 ARG A O 1
ATOM 723 N N . PRO A 1 99 ? -9.886 14.160 42.260 1.00 47.88 99 PRO A N 1
ATOM 724 C CA . PRO A 1 99 ? -9.643 14.292 43.688 1.00 47.88 99 PRO A CA 1
ATOM 725 C C . PRO A 1 99 ? -10.862 14.966 44.338 1.00 47.88 99 PRO A C 1
ATOM 727 O O . PRO A 1 99 ? -11.246 16.079 43.977 1.00 47.88 99 PRO A O 1
ATOM 730 N N . SER A 1 100 ? -11.506 14.254 45.263 1.00 48.22 100 SER A N 1
ATOM 731 C CA . SER A 1 100 ? -12.585 14.758 46.115 1.00 48.22 100 SER A CA 1
ATOM 732 C C . SER A 1 100 ? -12.084 15.902 47.000 1.00 48.22 100 SER A C 1
ATOM 734 O O . SER A 1 100 ? -11.011 15.806 47.594 1.00 48.22 100 SER A O 1
ATOM 736 N N . GLY A 1 101 ? -12.866 16.977 47.082 1.00 42.72 101 GLY A N 1
ATOM 737 C CA . GLY A 1 101 ? -12.486 18.222 47.740 1.00 42.72 101 GLY A CA 1
ATOM 738 C C . GLY A 1 101 ? -12.391 18.202 49.274 1.00 42.72 101 GLY A C 1
ATOM 739 O O . GLY A 1 101 ? -13.100 17.475 49.959 1.00 42.72 101 GLY A O 1
ATOM 740 N N . MET A 1 102 ? -11.532 19.114 49.745 1.00 51.38 102 MET A N 1
ATOM 741 C CA . MET A 1 102 ? -11.747 20.157 50.766 1.00 51.38 102 MET A CA 1
ATOM 742 C C . MET A 1 102 ? -12.086 19.791 52.225 1.00 51.38 102 MET A C 1
ATOM 744 O O . MET A 1 102 ? -13.216 19.413 52.512 1.00 51.38 102 MET A O 1
ATOM 748 N N . ARG A 1 103 ? -11.182 20.161 53.155 1.00 49.41 103 ARG A N 1
ATOM 749 C CA . ARG A 1 103 ? -11.445 20.779 54.488 1.00 49.41 103 ARG A CA 1
ATOM 750 C C . ARG A 1 103 ? -10.187 21.593 54.866 1.00 49.41 103 ARG A C 1
ATOM 752 O O . ARG A 1 103 ? -9.143 20.994 55.074 1.00 49.41 103 ARG A O 1
ATOM 759 N N . LEU A 1 104 ? -10.084 22.916 54.695 1.00 50.47 104 LEU A N 1
ATOM 760 C CA . LEU A 1 104 ? -10.666 24.028 55.471 1.00 50.47 104 LEU A CA 1
ATOM 761 C C . LEU A 1 104 ? -10.836 23.747 56.985 1.00 50.47 104 LEU A C 1
ATOM 763 O O . LEU A 1 104 ? -11.780 23.074 57.380 1.00 50.47 104 LEU A O 1
ATOM 767 N N . PHE A 1 105 ? -9.916 24.345 57.763 1.00 46.22 105 PHE A N 1
ATOM 768 C CA . PHE A 1 105 ? -9.894 24.671 59.206 1.00 46.22 105 PHE A CA 1
ATOM 769 C C . PHE A 1 105 ? -10.018 23.549 60.261 1.00 46.22 105 PHE A C 1
ATOM 771 O O . PHE A 1 105 ? -11.056 22.906 60.363 1.00 46.22 105 PHE A O 1
ATOM 778 N N . ALA A 1 106 ? -9.014 23.427 61.150 1.00 44.31 106 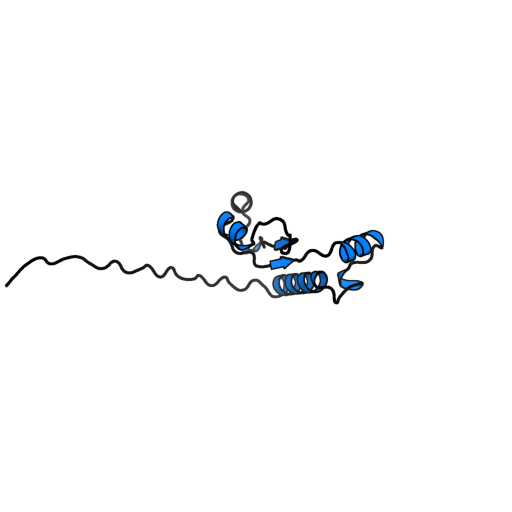ALA A N 1
ATOM 779 C CA . ALA A 1 106 ? -9.136 23.698 62.599 1.00 44.31 106 ALA A CA 1
ATOM 780 C C . ALA A 1 106 ? -7.942 23.155 63.424 1.00 44.31 106 ALA A C 1
ATOM 782 O O . ALA A 1 106 ? -7.674 21.958 63.388 1.00 44.31 106 ALA A O 1
ATOM 783 N N . ARG A 1 107 ? -7.394 24.057 64.257 1.00 43.66 107 ARG A N 1
ATOM 784 C CA . ARG A 1 107 ? -6.513 23.890 65.435 1.00 43.66 107 ARG A CA 1
ATOM 785 C C . ARG A 1 107 ? -5.027 23.623 65.218 1.00 43.66 107 ARG A C 1
ATOM 787 O O . ARG A 1 107 ? -4.655 22.494 64.853 1.00 43.66 107 ARG A O 1
#

Foldseek 3Di:
DVVCVVVVNDPQNDAAEAEQQVDPPPDHQVNVCVVVVHHRPAYAHDDPPLCVVCVVVVHDCCVVVVVDRRNVSVVVVVCCNVVGDDPPPPPPPPDPDDPDDDDDDDD

Radius of gyration: 22.44 Å; chains: 1; bounding box: 36×38×85 Å